Protein AF-A0A397UJL7-F1 (afdb_monomer_lite)

Foldseek 3Di:
DLVVLVVCVPDDDDPVRVVVSVVVNVVVVVVVVVVVVVVVVVCVVVVVDDDDDDDDDPVVVVVVVCVVCVVVCVVVVHDD

pLDDT: mean 90.29, std 5.3, range [75.12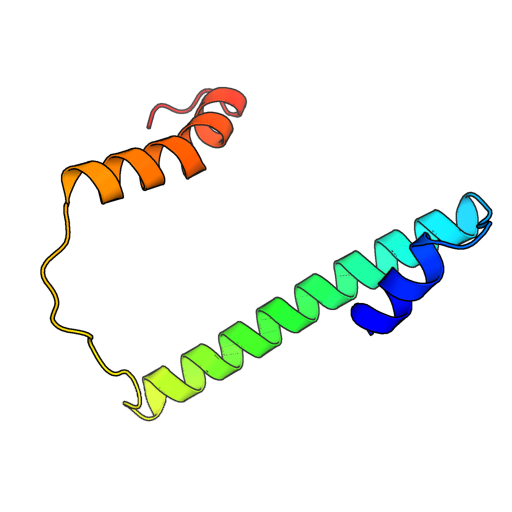, 97.44]

Structure (mmCIF, N/CA/C/O backbone):
data_AF-A0A397UJL7-F1
#
_entry.id   AF-A0A397UJL7-F1
#
loop_
_atom_site.group_PDB
_atom_site.id
_atom_site.type_symbol
_atom_site.label_atom_id
_atom_site.label_alt_id
_atom_site.label_comp_id
_atom_site.label_asym_id
_atom_site.label_entity_id
_atom_site.label_seq_id
_atom_site.pdbx_PDB_ins_code
_atom_site.Cartn_x
_atom_site.Cartn_y
_atom_site.Cartn_z
_atom_site.occupancy
_atom_site.B_iso_or_equiv
_atom_site.auth_seq_id
_atom_site.auth_comp_id
_atom_site.auth_asym_id
_atom_site.auth_atom_id
_atom_site.pdbx_PDB_model_num
ATOM 1 N N . ILE A 1 1 ? -5.714 -14.260 8.349 1.00 75.12 1 ILE A N 1
ATOM 2 C CA . ILE A 1 1 ? -6.175 -13.237 9.321 1.00 75.12 1 ILE A CA 1
ATOM 3 C C . ILE A 1 1 ? -6.988 -12.167 8.605 1.00 75.12 1 ILE A C 1
ATOM 5 O O . ILE A 1 1 ? -8.173 -12.110 8.886 1.00 75.12 1 ILE A O 1
ATOM 9 N N . VAL A 1 2 ? -6.428 -11.448 7.618 1.00 82.88 2 VAL A N 1
ATOM 10 C CA . VAL A 1 2 ? -7.162 -10.448 6.801 1.00 82.88 2 VAL A CA 1
ATOM 11 C C . VAL A 1 2 ? -8.498 -10.986 6.266 1.00 82.88 2 VAL A C 1
ATOM 13 O O . VAL A 1 2 ? -9.541 -10.428 6.568 1.00 82.88 2 VAL A O 1
ATOM 16 N N . GLY A 1 3 ? -8.497 -12.141 5.586 1.00 84.06 3 GLY A N 1
ATOM 17 C CA . GLY A 1 3 ? -9.737 -12.734 5.051 1.00 84.06 3 GLY A CA 1
ATOM 18 C C . GLY A 1 3 ? -10.749 -13.219 6.103 1.00 84.06 3 GLY A C 1
ATOM 19 O O . GLY A 1 3 ? -11.936 -13.339 5.820 1.00 84.06 3 GLY A O 1
ATOM 20 N N . ILE A 1 4 ? -10.293 -13.502 7.328 1.00 84.75 4 ILE A N 1
ATOM 21 C CA . ILE A 1 4 ? -11.186 -13.869 8.436 1.00 84.75 4 ILE A CA 1
ATOM 22 C C . ILE A 1 4 ? -11.807 -12.597 9.017 1.00 84.75 4 ILE A C 1
ATOM 24 O O . ILE A 1 4 ? -13.014 -12.564 9.213 1.00 84.75 4 ILE A O 1
ATOM 28 N N . ALA A 1 5 ? -11.011 -11.544 9.230 1.00 84.94 5 ALA A N 1
ATOM 29 C CA . ALA A 1 5 ? -11.494 -10.247 9.699 1.00 84.94 5 ALA A CA 1
ATOM 30 C C . ALA A 1 5 ? -12.529 -9.643 8.733 1.00 84.94 5 ALA A C 1
ATOM 32 O O . ALA A 1 5 ? -13.610 -9.260 9.176 1.00 84.94 5 ALA A O 1
ATOM 33 N N . SER A 1 6 ? -12.267 -9.680 7.421 1.00 84.12 6 SER A N 1
ATOM 34 C CA . SER A 1 6 ? -13.207 -9.186 6.405 1.00 84.12 6 SER A CA 1
ATOM 35 C C . SER A 1 6 ? -14.514 -9.985 6.344 1.00 84.12 6 SER A C 1
ATOM 37 O O . SER A 1 6 ? -15.563 -9.439 6.015 1.00 84.12 6 SER A O 1
ATOM 39 N N . SER A 1 7 ? -14.501 -11.269 6.722 1.00 87.69 7 SER A N 1
ATOM 40 C CA . SER A 1 7 ? -15.726 -12.081 6.784 1.00 87.69 7 SER A CA 1
ATOM 41 C C . SER A 1 7 ? -16.699 -11.585 7.866 1.00 87.69 7 SER A C 1
ATOM 43 O O . SER A 1 7 ? -17.913 -11.721 7.707 1.00 87.69 7 SER A O 1
ATOM 45 N N . PHE A 1 8 ? -16.194 -10.960 8.937 1.00 85.88 8 PHE A N 1
ATOM 46 C CA . PHE A 1 8 ? -17.020 -10.404 10.014 1.00 85.88 8 PHE A CA 1
ATOM 47 C C . PHE A 1 8 ? -17.619 -9.031 9.688 1.00 85.88 8 PHE A C 1
ATOM 49 O O . PHE A 1 8 ? -18.603 -8.650 10.319 1.00 85.88 8 PHE A O 1
ATOM 56 N N . GLU A 1 9 ? -17.105 -8.305 8.692 1.00 81.31 9 GLU A N 1
ATOM 57 C CA . GLU A 1 9 ? -17.626 -6.979 8.310 1.00 81.31 9 GLU A CA 1
ATOM 58 C C . GLU A 1 9 ? -19.088 -7.021 7.839 1.00 81.31 9 GLU A C 1
ATOM 60 O O . GLU A 1 9 ? -19.817 -6.042 7.979 1.00 81.31 9 GLU A O 1
ATOM 65 N N . SER A 1 10 ? -19.536 -8.175 7.335 1.00 82.56 10 SER A N 1
ATOM 66 C CA . SER A 1 10 ? -20.920 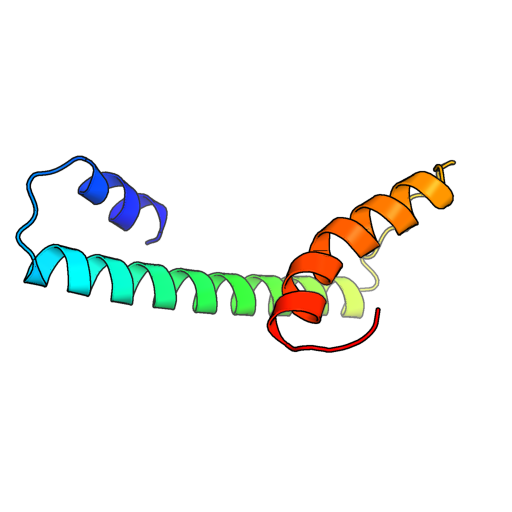-8.419 6.908 1.00 82.56 10 SER A CA 1
ATOM 67 C C . SER A 1 10 ? -21.890 -8.754 8.054 1.00 82.56 10 SER A C 1
ATOM 69 O O . SER A 1 10 ? -23.075 -8.990 7.814 1.00 82.56 10 SER A O 1
ATOM 71 N N . THR A 1 11 ? -21.411 -8.783 9.302 1.00 89.69 11 THR A N 1
ATOM 72 C CA . THR A 1 11 ? -22.195 -9.167 10.486 1.00 89.69 11 THR A CA 1
ATOM 73 C C . THR A 1 11 ? -22.594 -7.956 11.336 1.00 89.69 11 THR A C 1
ATOM 75 O O . THR A 1 11 ? -22.006 -6.877 11.246 1.00 89.69 11 THR A O 1
ATOM 78 N N . ASN A 1 12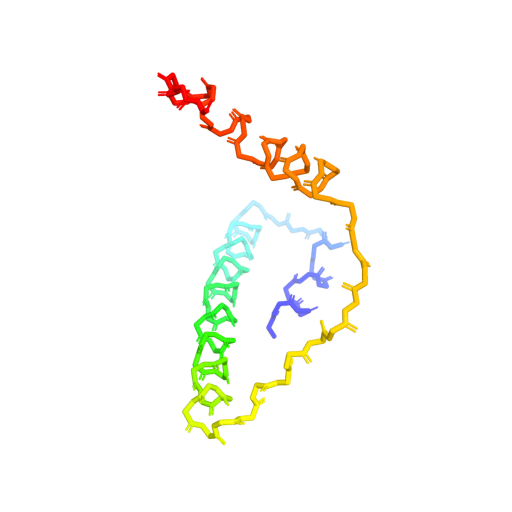 ? -23.607 -8.124 12.193 1.00 89.38 12 ASN A N 1
ATOM 79 C CA . ASN A 1 12 ? -23.998 -7.088 13.148 1.00 89.38 12 ASN A CA 1
ATOM 80 C C . ASN A 1 12 ? -22.984 -7.011 14.294 1.00 89.38 12 ASN A C 1
ATOM 82 O O . ASN A 1 12 ? -23.041 -7.794 15.240 1.00 89.38 12 ASN A O 1
ATOM 86 N N . LEU A 1 13 ? -22.076 -6.042 14.195 1.00 90.81 13 LEU A N 1
ATOM 87 C CA . LEU A 1 13 ? -21.028 -5.770 15.174 1.00 90.81 13 LEU A CA 1
ATOM 88 C C . LEU A 1 13 ? -21.389 -4.567 16.048 1.00 90.81 13 LEU A C 1
ATOM 90 O O . LEU A 1 13 ? -21.896 -3.553 15.550 1.00 90.81 13 LEU A O 1
ATOM 94 N N . THR A 1 14 ? -21.065 -4.651 17.337 1.00 94.06 14 THR A N 1
ATOM 95 C CA . THR A 1 14 ? -21.050 -3.478 18.221 1.00 94.06 14 THR A CA 1
ATOM 96 C C . THR A 1 14 ? -19.905 -2.531 17.843 1.00 94.06 14 THR A C 1
ATOM 98 O O . THR A 1 14 ? -18.990 -2.904 17.103 1.00 94.06 14 THR A O 1
ATOM 101 N N . THR A 1 15 ? -19.935 -1.293 18.346 1.00 92.50 15 THR A N 1
ATOM 102 C CA . THR A 1 15 ? -18.869 -0.303 18.107 1.00 92.50 15 THR A CA 1
ATOM 103 C C . THR A 1 15 ? -17.501 -0.829 18.548 1.00 92.50 15 THR A C 1
ATOM 105 O O . THR A 1 15 ? -16.584 -0.868 17.735 1.00 92.50 15 THR A O 1
ATOM 108 N N . ASP A 1 16 ? -17.396 -1.361 19.768 1.00 93.81 16 ASP A N 1
ATOM 109 C CA . ASP A 1 16 ? -16.131 -1.884 20.303 1.00 93.81 16 ASP A CA 1
ATOM 110 C C . ASP A 1 16 ? -15.589 -3.066 19.481 1.00 93.81 16 ASP A C 1
ATOM 112 O O . ASP A 1 16 ? -14.386 -3.178 19.243 1.00 93.81 16 ASP A O 1
ATOM 116 N N . GLN A 1 17 ? -16.476 -3.946 18.998 1.00 92.88 17 GLN A N 1
ATOM 117 C CA . GLN A 1 17 ? -16.093 -5.067 18.133 1.00 92.88 17 GLN A CA 1
ATOM 118 C C . GLN A 1 17 ? -15.571 -4.584 16.777 1.00 92.88 17 GLN A C 1
ATOM 120 O O . GLN A 1 17 ? -14.604 -5.144 16.257 1.00 92.88 17 GLN A O 1
ATOM 125 N N . ARG A 1 18 ? -16.187 -3.539 16.214 1.00 90.69 18 ARG A N 1
ATOM 126 C CA . ARG A 1 18 ? -15.730 -2.906 14.973 1.00 90.69 18 ARG A CA 1
ATOM 127 C C . ARG A 1 18 ? -14.362 -2.248 15.161 1.00 90.69 18 ARG A C 1
ATOM 129 O O . ARG A 1 18 ? -13.493 -2.428 14.313 1.00 90.69 18 ARG A O 1
ATOM 136 N N . ASP A 1 19 ? -14.138 -1.570 16.280 1.00 92.94 19 ASP A N 1
ATOM 137 C CA . ASP A 1 19 ? -12.846 -0.949 16.586 1.00 92.94 19 ASP A CA 1
ATOM 138 C C . ASP A 1 19 ? -11.740 -1.997 16.766 1.00 92.94 19 ASP A C 1
ATOM 140 O O . ASP A 1 19 ? -10.653 -1.858 16.203 1.00 92.94 19 ASP A O 1
ATOM 144 N N . MET A 1 20 ? -12.030 -3.109 17.448 1.00 91.69 20 MET A N 1
ATOM 145 C CA . MET A 1 20 ? -11.109 -4.248 17.527 1.00 91.69 20 MET A CA 1
ATOM 146 C C . MET A 1 20 ? -10.794 -4.847 16.151 1.00 91.69 20 MET A C 1
ATOM 148 O O . MET A 1 20 ? -9.630 -5.131 15.865 1.00 91.69 20 MET A O 1
ATOM 152 N N . LEU A 1 21 ? -11.795 -5.017 15.281 1.00 91.44 21 LEU A N 1
ATOM 153 C CA . LEU A 1 21 ? -11.583 -5.508 13.915 1.00 91.44 21 LEU A CA 1
ATOM 154 C C . LEU A 1 21 ? -10.734 -4.547 13.076 1.00 91.44 21 LEU A C 1
ATOM 156 O O . LEU A 1 21 ? -9.864 -5.005 12.334 1.00 91.44 21 LEU A O 1
ATOM 160 N N . ASN A 1 22 ? -10.916 -3.235 13.235 1.00 90.00 22 ASN A N 1
ATOM 161 C CA . ASN A 1 22 ? -10.094 -2.222 12.571 1.00 90.00 22 ASN A CA 1
ATOM 162 C C . ASN A 1 22 ? -8.627 -2.295 13.018 1.00 90.00 22 ASN A C 1
ATOM 164 O O . ASN A 1 22 ? -7.719 -2.248 12.184 1.00 90.00 22 ASN A O 1
ATOM 168 N N . ILE A 1 23 ? -8.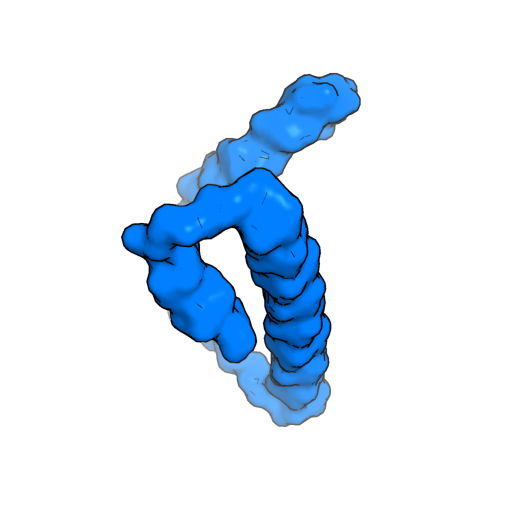384 -2.458 14.323 1.00 92.50 23 ILE A N 1
ATOM 169 C CA . ILE A 1 23 ? -7.032 -2.619 14.877 1.00 92.50 23 ILE A CA 1
ATOM 170 C C . ILE A 1 23 ? -6.375 -3.886 14.321 1.00 92.50 23 ILE A C 1
ATOM 172 O O . ILE A 1 23 ? -5.239 -3.837 13.849 1.00 92.50 23 ILE A O 1
ATOM 176 N N . ILE A 1 24 ? -7.091 -5.015 14.336 1.00 92.00 24 ILE A N 1
ATOM 177 C CA . ILE A 1 24 ? -6.577 -6.298 13.836 1.00 92.00 24 ILE A CA 1
ATOM 178 C C . ILE A 1 24 ? -6.275 -6.221 12.339 1.00 92.00 24 ILE A C 1
ATOM 180 O O . ILE A 1 24 ? -5.227 -6.703 11.912 1.00 92.00 24 ILE A O 1
ATOM 184 N N . SER A 1 25 ? -7.160 -5.611 11.548 1.00 90.38 25 SER A N 1
ATOM 185 C CA . SER A 1 25 ? -6.971 -5.469 10.100 1.00 90.38 25 SER A CA 1
ATOM 186 C C . SER A 1 25 ? -5.753 -4.602 9.791 1.00 90.38 25 SER A C 1
ATOM 188 O O . SER A 1 25 ? -4.879 -5.025 9.042 1.00 90.38 25 SER A O 1
ATOM 190 N N . SER A 1 26 ? -5.612 -3.469 10.487 1.00 91.81 26 SER A N 1
ATOM 191 C CA . SER A 1 26 ? -4.445 -2.589 10.349 1.00 91.81 26 SER A CA 1
ATOM 192 C C . SER A 1 26 ? -3.138 -3.305 10.707 1.00 91.81 26 SER A C 1
ATOM 194 O O . SER A 1 26 ? -2.145 -3.205 9.990 1.00 91.81 26 SER A O 1
ATOM 196 N N . ALA A 1 27 ? -3.125 -4.071 11.802 1.00 94.00 27 ALA A N 1
ATOM 197 C CA . ALA A 1 27 ? -1.956 -4.854 12.196 1.00 94.00 27 ALA A CA 1
ATOM 198 C C . ALA A 1 27 ? -1.626 -5.949 11.168 1.00 94.00 27 ALA A C 1
ATOM 200 O O . ALA A 1 27 ? -0.457 -6.188 10.863 1.00 94.00 27 ALA A O 1
ATOM 201 N N . ALA A 1 28 ? -2.648 -6.602 10.614 1.00 93.25 28 ALA A N 1
ATOM 202 C CA . ALA A 1 28 ? -2.476 -7.629 9.599 1.00 93.25 28 ALA A CA 1
ATOM 203 C C . ALA A 1 28 ? -1.902 -7.057 8.293 1.00 93.25 28 ALA A C 1
ATOM 205 O O . ALA A 1 28 ? -1.010 -7.683 7.721 1.00 93.25 28 ALA A O 1
ATOM 206 N N . ASP A 1 29 ? -2.340 -5.870 7.867 1.00 93.06 29 ASP A N 1
ATOM 207 C CA . ASP A 1 29 ? -1.801 -5.178 6.690 1.00 93.06 29 ASP A CA 1
ATOM 208 C C . ASP A 1 29 ? -0.320 -4.824 6.868 1.00 93.06 29 ASP A C 1
ATOM 210 O O . ASP A 1 29 ? 0.491 -5.060 5.969 1.00 93.06 29 ASP A O 1
ATOM 214 N N . ILE A 1 30 ? 0.063 -4.339 8.055 1.00 94.69 30 ILE A N 1
ATOM 215 C CA . ILE A 1 30 ? 1.465 -4.042 8.391 1.00 94.69 30 ILE A CA 1
ATOM 216 C C . ILE A 1 30 ? 2.320 -5.309 8.300 1.00 94.69 30 ILE A C 1
ATOM 218 O O . ILE A 1 30 ? 3.370 -5.310 7.657 1.00 94.69 30 ILE A O 1
ATOM 222 N N . VAL A 1 31 ? 1.873 -6.406 8.917 1.00 95.56 31 VAL A N 1
ATOM 223 C CA . VAL A 1 31 ? 2.610 -7.678 8.899 1.00 95.56 31 VAL A CA 1
ATOM 224 C C . VAL A 1 31 ? 2.720 -8.231 7.479 1.00 95.56 31 VAL A C 1
ATOM 226 O O . VAL A 1 31 ? 3.784 -8.717 7.097 1.00 95.56 31 VAL A O 1
ATOM 229 N N . LEU A 1 32 ? 1.652 -8.137 6.682 1.00 94.38 32 LEU A N 1
ATOM 230 C CA . LEU A 1 32 ? 1.660 -8.572 5.288 1.00 94.38 32 LEU A CA 1
ATOM 231 C C . LEU A 1 32 ? 2.652 -7.749 4.455 1.00 94.38 32 LEU A C 1
ATOM 233 O O . LEU A 1 32 ? 3.397 -8.324 3.664 1.00 94.38 32 LEU A O 1
ATOM 237 N N . SER A 1 33 ? 2.697 -6.428 4.658 1.00 95.38 33 SER A N 1
ATOM 238 C CA . SER A 1 33 ? 3.672 -5.550 4.002 1.00 95.38 33 SER A CA 1
ATOM 239 C C . SER A 1 33 ? 5.099 -5.973 4.338 1.00 95.38 33 SER A C 1
ATOM 241 O O . SER A 1 33 ? 5.884 -6.224 3.431 1.00 95.38 33 SER A O 1
ATOM 243 N N . ILE A 1 34 ? 5.409 -6.160 5.625 1.00 96.00 34 ILE A N 1
ATOM 244 C CA . ILE A 1 34 ? 6.742 -6.590 6.073 1.00 96.00 34 ILE A CA 1
ATOM 245 C C . ILE A 1 34 ? 7.114 -7.949 5.468 1.00 96.00 34 ILE A C 1
ATOM 247 O O . ILE A 1 34 ? 8.227 -8.132 4.977 1.00 96.00 34 ILE A O 1
ATOM 251 N N . ALA A 1 35 ? 6.191 -8.914 5.476 1.00 95.25 35 ALA A N 1
ATOM 252 C CA . ALA A 1 35 ? 6.429 -10.230 4.891 1.00 95.25 35 ALA A CA 1
ATOM 253 C C . ALA A 1 35 ? 6.699 -10.147 3.377 1.00 95.25 35 ALA A C 1
ATOM 255 O O . ALA A 1 35 ? 7.608 -10.813 2.873 1.00 95.25 35 ALA A O 1
ATOM 256 N N . ASN A 1 36 ? 5.946 -9.309 2.659 1.00 94.12 36 ASN A N 1
ATOM 257 C CA . ASN A 1 36 ? 6.161 -9.061 1.235 1.00 94.12 36 ASN A CA 1
ATOM 258 C C . ASN A 1 36 ? 7.515 -8.395 0.974 1.00 94.12 36 ASN A C 1
ATOM 260 O O . ASN A 1 36 ? 8.221 -8.819 0.063 1.00 94.12 36 ASN A O 1
ATOM 264 N N . ASP A 1 37 ? 7.911 -7.418 1.788 1.00 95.25 37 ASP A N 1
ATOM 265 C CA . ASP A 1 37 ? 9.198 -6.731 1.661 1.00 95.25 37 ASP A CA 1
ATOM 266 C C . ASP A 1 37 ? 10.374 -7.692 1.876 1.00 95.25 37 ASP A C 1
ATOM 268 O O . ASP A 1 37 ? 11.319 -7.705 1.084 1.00 95.25 37 ASP A O 1
ATOM 272 N N . ILE A 1 38 ? 10.284 -8.578 2.875 1.00 94.31 38 ILE A N 1
ATOM 273 C CA . ILE A 1 38 ? 11.278 -9.638 3.104 1.00 94.31 38 ILE A CA 1
ATOM 274 C C . ILE A 1 38 ? 11.354 -10.577 1.895 1.00 94.31 38 ILE A C 1
ATOM 276 O O . ILE A 1 38 ? 12.446 -10.910 1.431 1.00 94.31 38 ILE A O 1
ATOM 280 N N . LEU A 1 39 ? 10.209 -10.996 1.350 1.00 91.12 39 LEU A N 1
ATOM 281 C CA . LEU A 1 39 ? 10.177 -11.866 0.175 1.00 91.12 39 LEU A CA 1
ATOM 282 C C . LEU A 1 39 ? 10.762 -11.173 -1.065 1.00 91.12 39 LEU A C 1
ATOM 284 O O . LEU A 1 39 ? 11.457 -11.811 -1.859 1.00 91.12 39 LEU A O 1
ATOM 288 N N . HIS A 1 40 ? 10.483 -9.883 -1.250 1.00 88.62 40 HIS A N 1
ATOM 289 C CA . HIS A 1 40 ? 11.056 -9.083 -2.328 1.00 88.62 40 HIS A CA 1
ATOM 290 C C . HIS A 1 40 ? 12.574 -8.963 -2.190 1.00 88.62 40 HIS A C 1
ATOM 292 O O . HIS A 1 40 ? 13.282 -9.207 -3.168 1.00 88.62 40 HIS A O 1
ATOM 298 N N . MET A 1 41 ? 13.077 -8.692 -0.983 1.00 89.19 41 MET A N 1
ATOM 299 C CA . MET A 1 41 ? 14.513 -8.657 -0.708 1.00 89.19 41 MET A CA 1
ATOM 300 C C . MET A 1 41 ? 15.168 -10.011 -1.004 1.00 89.19 41 MET A C 1
ATOM 302 O O . MET A 1 41 ? 16.156 -10.073 -1.731 1.00 89.19 41 MET A O 1
ATOM 306 N N . ALA A 1 42 ? 14.565 -11.116 -0.555 1.00 89.94 42 ALA A N 1
ATOM 307 C CA . ALA A 1 42 ? 15.076 -12.460 -0.818 1.00 89.94 42 ALA A CA 1
ATOM 308 C C . ALA A 1 42 ? 15.135 -12.790 -2.324 1.00 89.94 42 ALA A C 1
ATOM 310 O O . ALA A 1 42 ? 16.078 -13.431 -2.794 1.00 89.94 42 ALA A O 1
ATOM 311 N N . LYS A 1 43 ? 14.150 -12.337 -3.116 1.00 87.06 43 LYS A N 1
ATOM 312 C CA . LYS A 1 43 ? 14.180 -12.472 -4.585 1.00 87.06 43 LYS A CA 1
ATOM 313 C C . LYS A 1 43 ? 15.313 -11.652 -5.207 1.00 87.06 43 LYS A C 1
ATOM 315 O O . LYS A 1 43 ? 15.967 -12.146 -6.127 1.00 87.06 43 LYS A O 1
ATOM 320 N N . LEU A 1 44 ? 15.541 -10.434 -4.713 1.00 87.31 44 LEU A N 1
ATOM 321 C CA . LEU A 1 44 ? 16.612 -9.549 -5.170 1.00 87.31 44 LEU A CA 1
ATOM 322 C C . LEU A 1 44 ? 17.996 -10.148 -4.887 1.00 87.31 44 LEU A C 1
ATOM 324 O O . LEU A 1 44 ? 18.805 -10.271 -5.806 1.00 87.31 44 LEU A O 1
ATOM 328 N N . GLU A 1 45 ? 18.242 -10.591 -3.653 1.00 84.69 45 GLU A N 1
ATOM 329 C CA . GLU A 1 45 ? 19.513 -11.198 -3.228 1.00 84.69 45 GLU A CA 1
ATOM 330 C C . GLU A 1 45 ? 19.820 -12.497 -3.976 1.00 84.69 45 GLU A C 1
ATOM 332 O O . GLU A 1 45 ? 20.953 -12.731 -4.398 1.00 84.69 45 GLU A O 1
ATOM 337 N N . ALA A 1 46 ? 18.797 -13.314 -4.235 1.00 87.31 46 ALA A N 1
ATOM 338 C CA . ALA A 1 46 ? 18.933 -14.530 -5.029 1.00 87.31 46 ALA A CA 1
ATOM 339 C C . ALA A 1 46 ? 19.152 -14.265 -6.536 1.00 87.31 46 ALA A C 1
ATOM 341 O O . ALA A 1 46 ? 19.164 -15.218 -7.316 1.00 87.31 46 ALA A O 1
ATOM 342 N N . LYS A 1 47 ? 19.275 -12.995 -6.968 1.00 77.69 47 LYS A N 1
ATOM 343 C CA . LYS A 1 47 ? 19.285 -12.557 -8.378 1.00 77.69 47 LYS A CA 1
ATOM 344 C C . LYS A 1 47 ? 18.102 -13.112 -9.186 1.00 77.69 47 LYS A C 1
ATOM 346 O O . LYS A 1 47 ? 18.189 -13.273 -10.399 1.00 77.69 47 LYS A O 1
ATOM 351 N N . ARG A 1 48 ? 16.972 -13.392 -8.527 1.00 77.06 48 ARG A N 1
ATOM 352 C CA . ARG A 1 48 ? 15.732 -13.907 -9.137 1.00 77.06 48 ARG A CA 1
ATOM 353 C C . ARG A 1 48 ? 14.805 -12.771 -9.580 1.00 77.06 48 ARG A C 1
ATOM 355 O O . ARG A 1 48 ? 13.584 -12.889 -9.482 1.00 77.06 48 ARG A O 1
ATOM 362 N N . VAL A 1 49 ? 15.379 -11.662 -10.040 1.00 77.88 49 VAL A N 1
ATOM 363 C CA . VAL A 1 49 ? 14.634 -10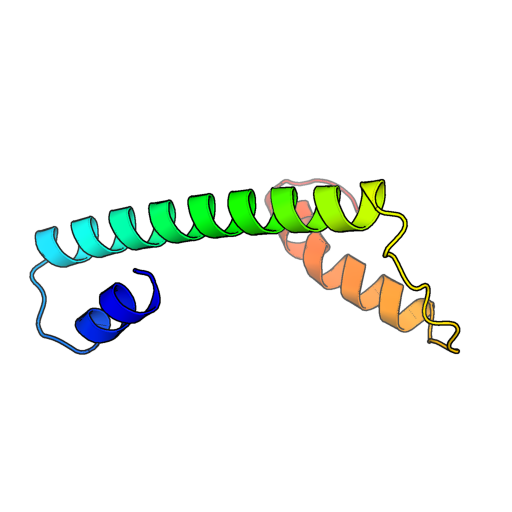.532 -10.605 1.00 77.88 49 VAL A CA 1
ATOM 364 C C . VAL A 1 49 ? 14.728 -10.619 -12.119 1.00 77.88 49 VAL A C 1
ATOM 366 O O . VAL A 1 49 ? 15.815 -10.542 -12.682 1.00 77.88 49 VAL A O 1
ATOM 369 N N . ASN A 1 50 ? 13.580 -10.774 -12.773 1.00 80.00 50 ASN A N 1
ATOM 370 C CA . ASN A 1 50 ? 13.486 -10.789 -14.227 1.00 80.00 50 ASN A CA 1
ATOM 371 C C . ASN A 1 50 ? 13.029 -9.411 -14.705 1.00 80.00 50 ASN A C 1
ATOM 373 O O . ASN A 1 50 ? 11.919 -8.984 -14.387 1.00 80.00 50 ASN A O 1
ATOM 377 N N . LEU A 1 51 ? 13.874 -8.722 -15.472 1.00 84.44 51 LEU A N 1
ATOM 378 C CA . LEU A 1 51 ? 13.474 -7.498 -16.160 1.00 84.44 51 LEU A CA 1
ATOM 379 C C . LEU A 1 51 ? 12.612 -7.865 -17.367 1.00 84.44 51 LEU A C 1
ATOM 381 O O . LEU A 1 51 ? 13.014 -8.662 -18.215 1.00 84.44 51 LEU A O 1
ATOM 385 N N . VAL A 1 52 ? 11.424 -7.274 -17.447 1.00 87.19 52 VAL A N 1
ATOM 386 C CA . VAL A 1 52 ? 10.525 -7.456 -18.588 1.00 87.19 52 VAL A CA 1
ATOM 387 C C . VAL A 1 52 ? 10.831 -6.371 -19.613 1.00 87.19 52 VAL A C 1
ATOM 389 O O . VAL A 1 52 ? 10.493 -5.207 -19.411 1.00 87.19 52 VAL A O 1
ATOM 392 N N . HIS A 1 53 ? 11.465 -6.748 -20.723 1.00 90.12 53 HIS A N 1
ATOM 393 C CA . HIS A 1 53 ? 11.709 -5.829 -21.830 1.00 90.12 53 HIS A CA 1
ATOM 394 C C . HIS A 1 53 ? 10.436 -5.674 -22.670 1.00 90.12 53 HIS A C 1
ATOM 396 O O . HIS A 1 53 ? 10.063 -6.579 -23.417 1.00 90.12 53 HIS A O 1
ATOM 402 N N . ARG A 1 54 ? 9.770 -4.522 -22.567 1.00 94.12 54 ARG A N 1
ATOM 403 C CA . ARG A 1 54 ? 8.575 -4.196 -23.356 1.00 94.12 54 ARG A CA 1
ATOM 404 C C . ARG A 1 54 ? 8.531 -2.713 -23.703 1.00 94.12 54 ARG A C 1
ATOM 406 O O . ARG A 1 54 ? 9.043 -1.892 -22.948 1.00 94.12 54 ARG A O 1
ATOM 413 N N . THR A 1 55 ? 7.885 -2.374 -24.812 1.00 96.00 55 THR A N 1
ATOM 414 C CA . THR A 1 55 ? 7.510 -0.988 -25.112 1.00 96.00 55 THR A CA 1
ATOM 415 C C . THR A 1 55 ? 6.420 -0.533 -24.145 1.00 96.00 55 THR A C 1
ATOM 417 O O . THR A 1 55 ? 5.518 -1.307 -23.814 1.00 96.00 55 THR A O 1
ATOM 420 N N . PHE A 1 56 ? 6.498 0.710 -23.684 1.00 95.81 56 PHE A N 1
ATOM 421 C CA . PHE A 1 56 ? 5.479 1.340 -22.851 1.00 95.81 56 PHE A CA 1
ATOM 422 C C . PHE A 1 56 ? 5.426 2.838 -23.155 1.00 95.81 56 PHE A C 1
ATOM 424 O O . PHE A 1 56 ? 6.414 3.402 -23.631 1.00 95.81 56 PHE A O 1
ATOM 431 N N . ASP A 1 57 ? 4.279 3.459 -22.893 1.00 97.06 57 ASP A N 1
ATOM 432 C CA . ASP A 1 57 ? 4.124 4.905 -22.997 1.00 97.06 57 ASP A CA 1
ATOM 433 C C . ASP A 1 57 ? 4.688 5.567 -21.733 1.00 97.06 57 ASP A C 1
ATOM 435 O O . ASP A 1 57 ? 4.232 5.325 -20.612 1.00 97.06 57 ASP A O 1
ATOM 439 N N . LEU A 1 58 ? 5.744 6.360 -21.913 1.00 95.94 58 LEU A N 1
ATOM 440 C CA . LEU A 1 58 ? 6.397 7.061 -20.814 1.00 95.94 58 LEU A CA 1
ATOM 441 C C . LEU A 1 58 ? 5.531 8.205 -20.273 1.00 95.94 58 LEU A C 1
ATOM 443 O O . LEU A 1 58 ? 5.569 8.463 -19.071 1.00 95.94 5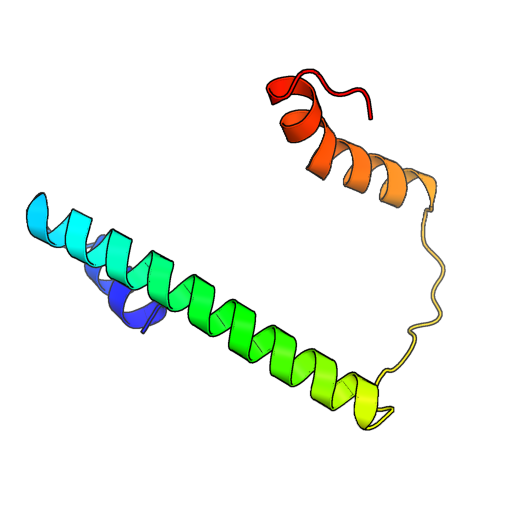8 LEU A O 1
ATOM 447 N N . LEU A 1 59 ? 4.777 8.887 -21.139 1.00 97.44 59 LEU A N 1
ATOM 448 C CA . LEU A 1 59 ? 3.943 10.016 -20.746 1.00 97.44 59 LEU A CA 1
ATOM 449 C C . LEU A 1 59 ? 2.773 9.527 -19.892 1.00 97.44 59 LEU A C 1
ATOM 451 O O . LEU A 1 59 ? 2.574 10.042 -18.797 1.00 97.44 59 LEU A O 1
ATOM 455 N N . GLU A 1 60 ? 2.096 8.463 -20.328 1.00 97.25 60 GLU A N 1
ATOM 456 C CA . GLU A 1 60 ? 1.009 7.833 -19.565 1.00 97.25 60 GLU A CA 1
ATOM 457 C C . GLU A 1 60 ? 1.491 7.349 -18.183 1.00 97.25 60 GLU A C 1
ATOM 459 O O . GLU A 1 60 ? 0.826 7.551 -17.164 1.00 97.25 60 GLU A O 1
ATOM 464 N N . LEU A 1 61 ? 2.686 6.748 -18.117 1.00 95.50 61 LEU A N 1
ATOM 465 C CA . LEU A 1 61 ? 3.277 6.302 -16.853 1.00 95.50 61 LEU A CA 1
ATOM 466 C C . LEU A 1 61 ? 3.559 7.475 -15.901 1.00 95.50 61 LEU A C 1
ATOM 468 O O . LEU A 1 61 ? 3.319 7.368 -14.693 1.00 95.50 61 LEU A O 1
ATOM 472 N N . LEU A 1 62 ? 4.080 8.584 -16.430 1.00 95.50 62 LEU A N 1
ATOM 473 C CA . LEU A 1 62 ? 4.347 9.792 -15.652 1.00 95.50 62 LEU A CA 1
ATOM 474 C C . LEU A 1 62 ? 3.049 10.435 -15.161 1.00 95.50 62 LEU A C 1
ATOM 476 O O . LEU A 1 62 ? 2.959 10.743 -13.976 1.00 95.50 62 LEU A O 1
ATOM 480 N N . GLU A 1 63 ? 2.035 10.569 -16.017 1.00 95.94 63 GLU A N 1
ATOM 481 C CA . GLU A 1 63 ? 0.717 11.095 -15.641 1.00 95.94 63 GLU A CA 1
ATOM 482 C C . GLU A 1 63 ? 0.078 10.262 -14.526 1.00 95.94 63 GLU A C 1
ATOM 484 O O . GLU A 1 63 ? -0.308 10.804 -13.492 1.00 95.94 63 GLU A O 1
ATOM 489 N N . SER A 1 64 ? 0.071 8.932 -14.660 1.00 95.19 64 SER A N 1
ATOM 490 C CA . SER A 1 64 ? -0.454 8.029 -13.626 1.00 95.19 64 SER A CA 1
ATOM 491 C C . SER A 1 64 ? 0.290 8.166 -12.291 1.00 95.19 64 SER A C 1
ATOM 493 O O . SER A 1 64 ? -0.308 8.127 -11.206 1.00 95.19 64 SER A O 1
ATOM 495 N N . THR A 1 65 ? 1.607 8.373 -12.356 1.00 94.06 65 THR A N 1
ATOM 496 C CA . THR A 1 65 ? 2.435 8.611 -11.170 1.00 94.06 65 THR A CA 1
ATOM 497 C C . THR A 1 65 ? 2.068 9.948 -10.519 1.00 94.06 65 THR A C 1
ATOM 499 O O . THR A 1 65 ? 1.827 9.997 -9.311 1.00 94.06 65 THR A O 1
ATOM 502 N N . ILE A 1 66 ? 1.959 11.021 -11.305 1.00 94.44 66 ILE A N 1
ATOM 503 C CA . ILE A 1 66 ? 1.568 12.355 -10.833 1.00 94.44 66 ILE A CA 1
ATOM 504 C C . ILE A 1 66 ? 0.172 12.321 -10.209 1.00 94.44 66 ILE A C 1
ATOM 506 O O . ILE A 1 66 ? -0.005 12.856 -9.121 1.00 94.44 66 ILE A O 1
ATOM 510 N N . ASP A 1 67 ? -0.798 11.634 -10.806 1.00 92.44 67 ASP A N 1
ATOM 511 C CA . ASP A 1 67 ? -2.147 11.497 -10.245 1.00 92.44 67 ASP A CA 1
ATOM 512 C C . ASP A 1 67 ? -2.153 10.767 -8.897 1.00 92.44 67 ASP A C 1
ATOM 514 O O . ASP A 1 67 ? -2.866 11.152 -7.960 1.00 92.44 67 ASP A O 1
ATOM 518 N N . THR A 1 68 ? -1.322 9.729 -8.776 1.00 93.25 68 THR A N 1
ATOM 519 C CA . THR A 1 68 ? -1.191 8.933 -7.551 1.00 93.25 68 THR A CA 1
ATOM 520 C C . THR A 1 68 ? -0.653 9.775 -6.389 1.00 93.25 68 THR A C 1
ATOM 522 O O . THR A 1 68 ? -1.144 9.672 -5.260 1.00 93.25 68 THR A O 1
ATOM 525 N N . PHE A 1 69 ? 0.337 10.636 -6.642 1.00 93.81 69 PHE A N 1
ATOM 526 C CA . PHE A 1 69 ? 1.011 11.411 -5.592 1.00 93.81 69 PHE A CA 1
ATOM 527 C C . PHE A 1 69 ? 0.515 12.857 -5.453 1.00 93.81 69 PHE A C 1
ATOM 529 O O . PHE A 1 69 ? 0.594 13.426 -4.362 1.00 93.81 69 PHE A O 1
ATOM 536 N N . GLY A 1 70 ? -0.063 13.437 -6.500 1.00 93.12 70 GLY A N 1
ATOM 537 C CA . GLY A 1 70 ? -0.449 14.845 -6.590 1.00 93.12 70 GLY A CA 1
ATOM 538 C C . GLY A 1 70 ? -1.508 15.237 -5.567 1.00 93.12 70 GLY A C 1
ATOM 539 O O . GLY A 1 70 ? -1.366 16.246 -4.879 1.00 93.12 70 GLY A O 1
ATOM 540 N N . LYS A 1 71 ? -2.514 14.380 -5.337 1.00 88.81 71 LYS A N 1
ATOM 541 C CA . LYS A 1 71 ? -3.510 14.599 -4.267 1.00 88.81 71 LYS A CA 1
ATOM 542 C C . LYS A 1 71 ? -2.856 14.688 -2.884 1.00 88.81 71 LYS A C 1
ATOM 544 O O . LYS A 1 71 ? -3.232 15.511 -2.047 1.00 88.81 71 LYS A O 1
ATOM 549 N N . LYS A 1 72 ? -1.849 13.850 -2.631 1.00 90.44 72 LYS A N 1
ATOM 550 C CA . LYS A 1 72 ? -1.131 13.812 -1.351 1.00 90.44 72 LYS A CA 1
ATOM 551 C C . LYS A 1 72 ? -0.162 14.990 -1.204 1.00 90.44 72 LYS A C 1
ATOM 553 O O . LYS A 1 72 ? 0.015 15.482 -0.094 1.00 90.44 72 LYS A O 1
ATOM 558 N N . ALA A 1 73 ? 0.431 15.464 -2.298 1.00 91.94 73 ALA A N 1
ATOM 559 C CA . ALA A 1 73 ? 1.254 16.670 -2.314 1.00 91.94 73 ALA A CA 1
ATOM 560 C C . ALA A 1 73 ? 0.410 17.932 -2.073 1.00 91.94 73 ALA A C 1
ATOM 562 O O . ALA A 1 73 ? 0.723 18.711 -1.172 1.00 91.94 73 ALA A O 1
ATOM 563 N N . GLY A 1 74 ? -0.734 18.059 -2.753 1.00 91.81 74 GLY A N 1
ATOM 564 C CA . GLY A 1 74 ? -1.670 19.173 -2.580 1.00 91.81 74 GLY A CA 1
ATOM 565 C C . GLY A 1 74 ? -2.213 19.296 -1.153 1.00 91.81 74 GLY A C 1
ATOM 566 O O . GLY A 1 74 ? -2.209 20.386 -0.582 1.00 91.81 74 GLY A O 1
ATOM 567 N N . THR A 1 75 ? -2.589 18.181 -0.513 1.00 93.25 75 THR A N 1
ATOM 568 C CA . THR A 1 75 ? -3.022 18.193 0.904 1.00 93.25 75 THR A CA 1
ATOM 569 C C . THR A 1 75 ? -1.914 18.629 1.866 1.00 93.25 75 THR A C 1
ATOM 571 O O . THR A 1 75 ? -2.201 19.180 2.927 1.00 93.25 75 THR A O 1
ATOM 574 N N . LYS A 1 76 ? -0.647 18.431 1.488 1.00 93.06 76 LYS A N 1
ATOM 575 C CA . LYS A 1 76 ? 0.533 18.852 2.252 1.00 93.06 76 LYS A CA 1
ATOM 576 C C . LYS A 1 76 ? 1.108 20.205 1.815 1.00 93.06 76 LYS A C 1
ATOM 578 O O . LYS A 1 76 ? 2.103 20.624 2.397 1.00 93.06 76 LYS A O 1
ATOM 583 N N . LYS A 1 77 ? 0.493 20.890 0.839 1.00 91.25 77 LYS A N 1
ATOM 584 C CA . LYS A 1 77 ? 1.000 22.130 0.215 1.00 91.25 77 LYS A CA 1
ATOM 585 C C . LYS A 1 77 ? 2.436 21.997 -0.317 1.00 91.25 77 LYS A C 1
ATOM 587 O O . LYS A 1 77 ? 3.236 22.919 -0.192 1.00 91.25 77 LYS A O 1
ATOM 592 N N . LEU A 1 78 ? 2.759 20.831 -0.866 1.00 89.81 78 LEU A N 1
ATOM 593 C CA . LEU A 1 78 ? 4.027 20.559 -1.537 1.00 89.81 78 LEU A CA 1
ATOM 594 C C . LEU A 1 78 ? 3.810 20.656 -3.049 1.00 89.81 78 LEU A C 1
ATOM 596 O O . LEU A 1 78 ? 2.774 20.200 -3.537 1.00 89.81 78 LEU A O 1
ATOM 600 N N . GLU A 1 79 ? 4.774 21.228 -3.768 1.00 83.50 79 GLU A N 1
ATOM 601 C CA . GLU A 1 79 ? 4.799 21.152 -5.232 1.00 83.50 79 GLU A CA 1
ATOM 602 C C . GLU A 1 79 ? 5.336 19.786 -5.670 1.00 83.50 79 GLU A C 1
ATOM 604 O O . GLU A 1 79 ? 6.220 19.224 -5.013 1.00 83.50 79 GLU A O 1
ATOM 609 N N . LEU A 1 80 ? 4.741 19.243 -6.734 1.00 77.62 80 LEU A N 1
ATOM 610 C CA . LEU A 1 80 ? 5.100 17.962 -7.338 1.00 77.62 80 LEU A CA 1
ATOM 611 C C . LEU A 1 80 ? 5.732 18.200 -8.710 1.00 77.62 80 LEU A C 1
ATOM 613 O O . LEU A 1 80 ? 5.175 19.044 -9.448 1.00 77.62 80 LEU A O 1
#

Radius of gyration: 19.33 Å; chains: 1; bounding box: 44×37×45 Å

Organism: NCBI:txid44941

Secondary structure (DSSP, 8-state):
-HHHHHHHTTS---HHHHHHHHHHHHHHHHHHHHHHHHHHHHHHHTT-PPP------HHHHHHHHHHHHHHHHHHTT---

Sequence (80 aa):
IVGIASSFESTNLTTDQRDMLNIISSAADIVLSIANDILHMAKLEAKRVNLVHRTFDLLELLESTIDTFGKKAGTKKLEL